Protein AF-A0A4Q9Y1X8-F1 (afdb_monomer_lite)

InterPro domains:
  IPR001387 Cro/C1-type, helix-turn-helix domain [PF13443] (1-34)
  IPR010982 Lambda repressor-like, DNA-binding domain superfamily [SSF47413] (1-32)

Radius of gyration: 12.86 Å; chains: 1; bounding box: 16×30×30 Å

Foldseek 3Di:
DDPPPDDDDDVVVLVVVCVVVVHDSVVVDDDDDDD

Sequence (35 aa):
MKTGKAKAIRFSTLEKICAVLDCQPGDIISYVADK

Organism: NCBI:txid60520

Structure (mmCIF, N/CA/C/O backbone):
data_AF-A0A4Q9Y1X8-F1
#
_entry.id   AF-A0A4Q9Y1X8-F1
#
loop_
_atom_site.group_PDB
_atom_site.id
_atom_site.type_symbol
_atom_site.label_atom_id
_atom_site.label_alt_id
_atom_site.label_comp_id
_atom_site.label_asym_id
_atom_site.label_entity_id
_atom_site.label_seq_id
_atom_site.pdbx_PDB_ins_code
_atom_site.Cartn_x
_atom_site.Cartn_y
_atom_site.Cartn_z
_atom_site.occupancy
_atom_site.B_iso_or_equiv
_atom_site.auth_seq_id
_atom_site.auth_comp_id
_atom_site.auth_asym_id
_atom_site.auth_atom_id
_atom_site.pdbx_PDB_model_num
ATOM 1 N N . MET A 1 1 ? 1.599 20.128 -19.323 1.00 47.91 1 MET A N 1
ATOM 2 C CA . MET A 1 1 ? 1.182 19.330 -18.149 1.00 47.91 1 MET A CA 1
ATOM 3 C C . MET A 1 1 ? 0.390 18.128 -18.636 1.00 47.91 1 MET A C 1
ATOM 5 O O . MET A 1 1 ? -0.758 18.286 -19.021 1.00 47.91 1 MET A O 1
ATOM 9 N N . LYS A 1 2 ? 1.018 16.951 -18.724 1.00 51.12 2 LYS A N 1
ATOM 10 C CA . LYS A 1 2 ? 0.332 15.718 -19.129 1.00 51.12 2 LYS A CA 1
ATOM 11 C C . LYS A 1 2 ? -0.057 14.989 -17.850 1.00 51.12 2 LYS A C 1
ATOM 13 O O . LYS A 1 2 ? 0.782 14.319 -17.259 1.00 51.12 2 LYS A O 1
ATOM 18 N N . THR A 1 3 ? -1.292 15.168 -17.391 1.00 57.69 3 THR A N 1
ATOM 19 C CA . THR A 1 3 ? -1.894 14.370 -16.315 1.00 57.69 3 THR A CA 1
ATOM 20 C C . THR A 1 3 ? -2.115 12.944 -16.825 1.00 57.69 3 THR A C 1
ATOM 22 O O . THR A 1 3 ? -3.236 12.497 -17.063 1.00 57.69 3 THR A O 1
ATOM 25 N N . GLY A 1 4 ? -1.013 12.220 -17.050 1.00 56.78 4 GLY A N 1
ATOM 26 C CA . GLY A 1 4 ? -1.044 10.768 -17.142 1.00 56.78 4 GLY A CA 1
ATOM 27 C C . GLY A 1 4 ? -1.732 10.266 -15.879 1.00 56.78 4 GLY A C 1
ATOM 28 O O . GLY A 1 4 ? -1.426 10.749 -14.792 1.00 56.78 4 GLY A O 1
ATOM 29 N N . LYS A 1 5 ? -2.739 9.410 -16.045 1.00 63.19 5 LYS A N 1
ATOM 30 C CA . LYS A 1 5 ? -3.721 8.991 -15.035 1.00 63.19 5 LYS A CA 1
ATOM 31 C C . LYS A 1 5 ? -3.060 8.221 -13.879 1.00 63.19 5 LYS A C 1
ATOM 33 O O . LYS A 1 5 ? -3.273 7.021 -13.733 1.00 63.19 5 LYS A O 1
ATOM 38 N N . ALA A 1 6 ? -2.246 8.892 -13.072 1.00 68.44 6 ALA A N 1
ATOM 39 C CA . ALA A 1 6 ? -1.633 8.326 -11.887 1.00 68.44 6 ALA A CA 1
ATOM 40 C C . ALA A 1 6 ? -2.743 8.098 -10.858 1.00 68.44 6 ALA A C 1
ATOM 42 O O . ALA A 1 6 ? -3.273 9.039 -10.265 1.00 68.44 6 ALA A O 1
ATOM 43 N N . LYS A 1 7 ? -3.147 6.838 -10.694 1.00 76.25 7 LYS A N 1
ATOM 44 C CA . LYS A 1 7 ? -4.054 6.436 -9.622 1.00 76.25 7 LYS A CA 1
ATOM 45 C C . LYS A 1 7 ? -3.221 6.307 -8.352 1.00 76.25 7 LYS A C 1
ATOM 47 O O . LYS A 1 7 ? -2.392 5.410 -8.254 1.00 76.25 7 LYS A O 1
ATOM 52 N N . ALA A 1 8 ? -3.431 7.211 -7.403 1.00 81.56 8 ALA A N 1
ATOM 53 C CA . ALA A 1 8 ? -2.853 7.107 -6.070 1.00 81.56 8 ALA A CA 1
ATOM 54 C C . ALA A 1 8 ? -3.875 6.474 -5.119 1.00 81.56 8 ALA A C 1
ATOM 56 O O . ALA A 1 8 ? -5.037 6.881 -5.089 1.00 81.56 8 ALA A O 1
ATOM 57 N N . ILE A 1 9 ? -3.435 5.496 -4.330 1.00 87.50 9 ILE A N 1
ATOM 58 C CA . ILE A 1 9 ? -4.192 4.944 -3.205 1.00 87.50 9 ILE A CA 1
ATOM 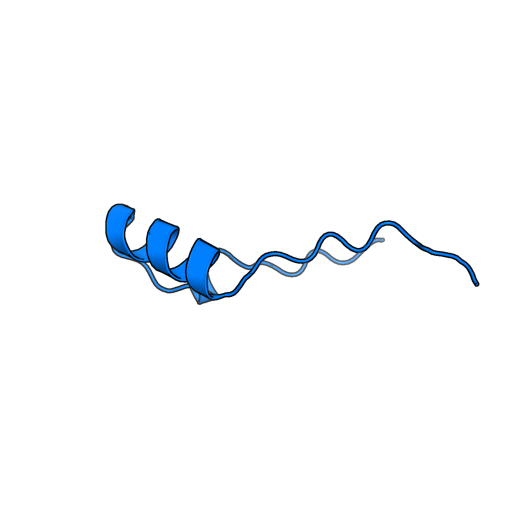59 C C . ILE A 1 9 ? -3.570 5.446 -1.901 1.00 87.50 9 ILE A C 1
ATOM 61 O O . ILE A 1 9 ? -2.351 5.581 -1.798 1.00 87.50 9 ILE A O 1
ATOM 65 N N . ARG A 1 10 ? -4.400 5.759 -0.900 1.00 90.88 10 ARG A N 1
ATOM 66 C CA . ARG A 1 10 ? -3.895 6.113 0.432 1.00 90.88 10 ARG A CA 1
ATOM 67 C C . ARG A 1 10 ? -3.341 4.868 1.107 1.00 90.88 10 ARG A C 1
ATOM 69 O O . ARG A 1 10 ? -3.997 3.829 1.099 1.00 90.88 10 ARG A O 1
ATOM 76 N N . PHE A 1 11 ? -2.200 5.008 1.773 1.00 89.94 11 PHE A N 1
ATOM 77 C CA . PHE A 1 11 ? -1.618 3.917 2.554 1.00 89.94 11 PHE A CA 1
ATOM 78 C C . PHE A 1 11 ? -2.607 3.376 3.600 1.00 89.94 11 PHE A C 1
ATOM 80 O O . PHE A 1 11 ? -2.816 2.175 3.676 1.00 89.94 11 PHE A O 1
ATOM 87 N N . SER A 1 12 ? -3.361 4.259 4.262 1.00 93.00 12 SER A N 1
ATOM 88 C CA . SER A 1 12 ? -4.402 3.869 5.224 1.00 93.00 12 SER A CA 1
ATOM 89 C C . SER A 1 12 ? -5.557 3.058 4.635 1.00 93.00 12 SER A C 1
ATOM 91 O O . SER A 1 12 ? -6.237 2.331 5.356 1.00 93.00 12 SER A O 1
ATOM 93 N N . THR A 1 13 ? -5.814 3.165 3.330 1.00 93.31 13 THR A N 1
ATOM 94 C CA . THR A 1 13 ? -6.766 2.279 2.650 1.00 93.31 13 THR A CA 1
ATOM 95 C C . THR A 1 13 ? -6.166 0.890 2.481 1.00 93.31 13 THR A C 1
ATOM 97 O O . THR A 1 13 ? -6.861 -0.094 2.711 1.00 93.31 13 THR A O 1
ATOM 100 N N . LEU A 1 14 ? -4.883 0.809 2.130 1.00 93.50 14 LEU A N 1
ATOM 101 C CA . LEU A 1 14 ? -4.166 -0.453 1.994 1.00 93.50 14 LEU A CA 1
ATOM 102 C C . LEU A 1 14 ? -4.050 -1.186 3.338 1.00 93.50 14 LEU A C 1
ATOM 104 O O . LEU A 1 14 ? -4.332 -2.376 3.402 1.00 93.50 14 LEU A O 1
ATOM 108 N N . GLU A 1 15 ? -3.767 -0.465 4.425 1.00 93.75 15 GLU A N 1
ATOM 109 C CA . GLU A 1 15 ? -3.726 -1.022 5.787 1.00 93.75 15 GLU A CA 1
ATOM 110 C C . GLU A 1 15 ? -5.057 -1.660 6.205 1.00 93.75 15 GLU A C 1
ATOM 112 O O . GLU A 1 15 ? -5.080 -2.726 6.815 1.00 93.75 15 GLU A O 1
ATOM 117 N N . LYS A 1 16 ? -6.188 -1.045 5.839 1.00 95.19 16 LYS A N 1
ATOM 118 C CA . LYS A 1 16 ? -7.515 -1.613 6.120 1.00 95.19 16 LYS A CA 1
ATOM 119 C C . LYS A 1 16 ? -7.772 -2.905 5.354 1.00 95.19 16 LYS A C 1
ATOM 121 O O . LYS A 1 16 ? -8.445 -3.784 5.875 1.00 95.19 16 LYS A O 1
ATOM 1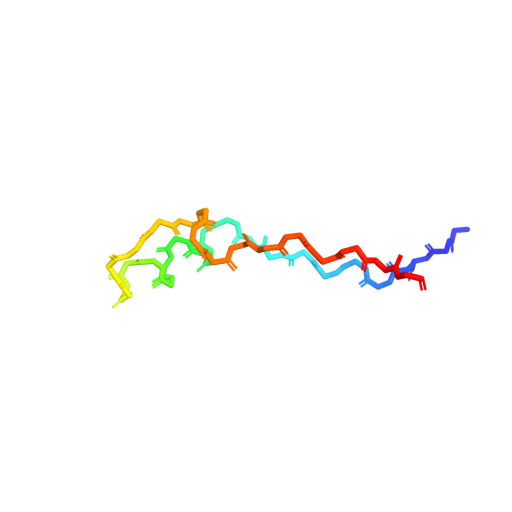26 N N . ILE A 1 17 ? -7.259 -3.007 4.131 1.00 94.19 17 ILE A N 1
ATOM 127 C CA . ILE A 1 17 ? -7.345 -4.231 3.330 1.00 94.19 17 ILE A CA 1
ATOM 128 C C . ILE A 1 17 ? -6.512 -5.324 4.013 1.00 94.19 17 ILE A C 1
ATOM 130 O O . ILE A 1 17 ? -7.024 -6.407 4.284 1.00 94.19 17 ILE A O 1
ATOM 134 N N . CYS A 1 18 ? -5.277 -5.001 4.397 1.00 94.69 18 CYS A N 1
ATOM 135 C CA . CYS A 1 18 ? -4.384 -5.888 5.141 1.00 94.69 18 CYS A CA 1
ATOM 136 C C . CYS A 1 18 ? -4.981 -6.406 6.452 1.00 94.69 18 CYS A C 1
ATOM 138 O O . CYS A 1 18 ? -4.854 -7.588 6.746 1.00 94.69 18 CYS A O 1
ATOM 140 N N . ALA A 1 19 ? -5.696 -5.559 7.196 1.00 95.12 19 ALA A N 1
ATOM 141 C CA . ALA A 1 19 ? -6.356 -5.959 8.438 1.00 95.12 19 ALA A CA 1
ATOM 142 C C . ALA A 1 19 ? -7.444 -7.033 8.241 1.00 95.12 19 ALA A C 1
ATOM 144 O O . ALA A 1 19 ? -7.750 -7.765 9.176 1.00 95.12 19 ALA A O 1
ATOM 145 N N . VAL A 1 20 ? -8.044 -7.124 7.048 1.00 96.12 20 VAL A N 1
ATOM 146 C CA .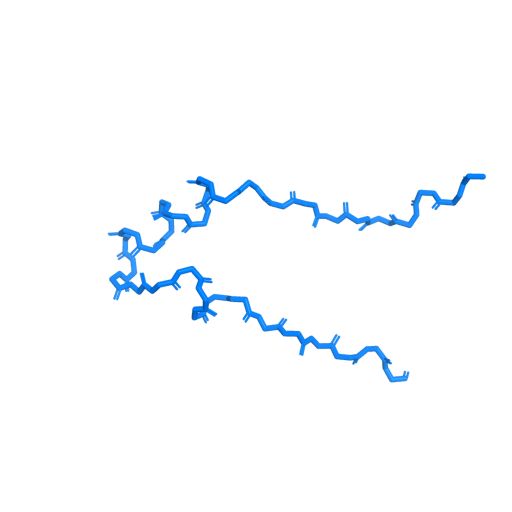 VAL A 1 20 ? -9.073 -8.130 6.723 1.00 96.12 20 VAL A CA 1
ATOM 147 C C . VAL A 1 20 ? -8.458 -9.389 6.111 1.00 96.12 20 VAL A C 1
ATOM 149 O O . VAL A 1 20 ? -8.980 -10.483 6.298 1.00 96.12 20 VAL A O 1
ATOM 152 N N . LEU A 1 21 ? -7.367 -9.228 5.364 1.00 95.12 21 LEU A N 1
ATOM 153 C CA . LEU A 1 21 ? -6.689 -10.304 4.638 1.00 95.12 21 LEU A CA 1
ATOM 154 C C . LEU A 1 21 ? -5.538 -10.952 5.421 1.00 95.12 21 LEU A C 1
ATOM 156 O O . LEU A 1 21 ? -4.928 -11.878 4.898 1.00 95.12 21 LEU A O 1
ATOM 160 N N . ASP A 1 22 ? -5.257 -10.476 6.637 1.00 94.75 22 ASP A N 1
ATOM 161 C CA . ASP A 1 22 ? -4.148 -10.925 7.491 1.00 94.75 22 ASP A CA 1
ATOM 162 C C . ASP A 1 22 ? -2.797 -10.921 6.745 1.00 94.75 22 ASP A C 1
ATOM 164 O O . ASP A 1 22 ? -2.037 -11.885 6.745 1.00 94.75 22 ASP A O 1
ATOM 168 N N . CYS A 1 23 ? -2.516 -9.823 6.036 1.00 94.12 23 CYS A N 1
ATOM 169 C CA . CYS A 1 23 ? -1.312 -9.662 5.214 1.00 94.12 23 CYS A CA 1
ATOM 170 C C . CYS A 1 23 ? -0.627 -8.311 5.449 1.00 94.12 23 CYS A C 1
ATOM 172 O O . CYS A 1 23 ? -1.130 -7.472 6.200 1.00 94.12 23 CYS A O 1
ATOM 174 N N . GLN A 1 24 ? 0.517 -8.067 4.801 1.00 92.44 24 GLN A N 1
ATOM 175 C CA . GLN A 1 24 ? 1.189 -6.769 4.846 1.00 92.44 24 GLN A CA 1
ATOM 176 C C . GLN A 1 24 ? 0.902 -5.943 3.581 1.00 92.44 24 GLN A C 1
ATOM 178 O O . GLN A 1 24 ? 0.654 -6.493 2.510 1.00 92.44 24 GLN A O 1
ATOM 183 N N . PRO A 1 25 ? 0.963 -4.598 3.648 1.00 91.19 25 PRO A N 1
ATOM 184 C CA . PRO A 1 25 ? 0.713 -3.744 2.482 1.00 91.19 25 PRO A CA 1
ATOM 185 C C . PRO A 1 25 ? 1.686 -4.016 1.329 1.00 91.19 25 PRO A C 1
ATOM 187 O O . PRO A 1 25 ? 1.334 -3.831 0.165 1.00 91.19 25 PRO A O 1
ATOM 190 N N . GLY A 1 26 ? 2.894 -4.493 1.646 1.00 91.31 26 GLY A N 1
ATOM 191 C CA . GLY A 1 26 ? 3.874 -4.938 0.658 1.00 91.31 26 GLY A CA 1
ATOM 192 C C . GLY A 1 26 ? 3.409 -6.139 -0.168 1.00 91.31 26 GLY A C 1
ATOM 193 O O . GLY A 1 26 ? 3.716 -6.180 -1.353 1.00 91.31 26 GLY A O 1
ATOM 194 N N . ASP A 1 27 ? 2.617 -7.055 0.405 1.00 92.19 27 ASP A N 1
ATOM 195 C CA . ASP A 1 27 ? 2.104 -8.238 -0.306 1.00 92.19 27 ASP A CA 1
ATOM 196 C C . ASP A 1 27 ? 1.104 -7.875 -1.414 1.00 92.19 27 ASP A C 1
ATOM 198 O O . ASP A 1 27 ? 0.922 -8.622 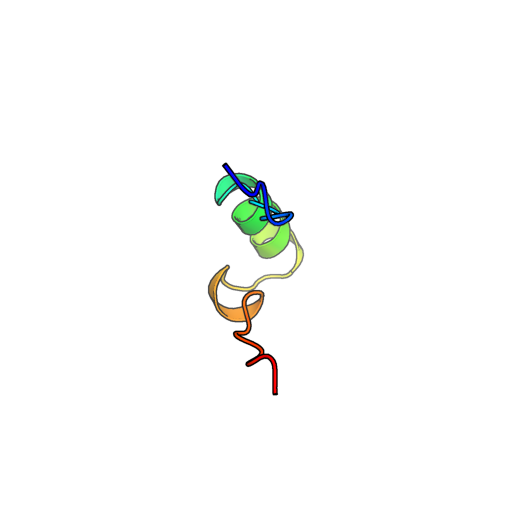-2.373 1.00 92.19 27 ASP A O 1
ATOM 202 N N . ILE A 1 28 ? 0.438 -6.722 -1.300 1.00 90.38 28 ILE A N 1
ATOM 203 C CA . ILE A 1 28 ? -0.608 -6.293 -2.238 1.00 90.38 28 ILE A CA 1
ATOM 204 C C . ILE A 1 28 ? -0.015 -5.530 -3.435 1.00 90.38 28 ILE A C 1
ATOM 206 O O . ILE A 1 28 ? -0.612 -5.487 -4.514 1.00 90.38 28 ILE A O 1
ATOM 210 N N . ILE A 1 29 ? 1.146 -4.897 -3.263 1.00 90.75 29 ILE A N 1
ATOM 211 C CA . ILE A 1 29 ? 1.753 -4.048 -4.291 1.00 90.75 29 ILE A CA 1
ATOM 212 C C . ILE A 1 29 ? 2.721 -4.883 -5.127 1.00 90.75 29 ILE A C 1
ATOM 214 O O . ILE A 1 29 ? 3.706 -5.410 -4.624 1.00 90.75 29 ILE A O 1
ATOM 218 N N . SER A 1 30 ? 2.494 -4.917 -6.439 1.00 90.12 30 SER A N 1
ATOM 219 C CA . SER A 1 30 ? 3.437 -5.491 -7.396 1.00 90.12 30 SER A CA 1
ATOM 220 C C . SER A 1 30 ? 3.761 -4.479 -8.488 1.00 90.12 30 SER A C 1
ATOM 222 O O . SER A 1 30 ? 2.870 -3.813 -9.022 1.00 90.12 30 SER A O 1
ATOM 224 N N . TYR A 1 31 ? 5.046 -4.340 -8.807 1.00 89.06 31 TYR A N 1
ATOM 225 C CA . TYR A 1 31 ? 5.488 -3.520 -9.927 1.00 89.06 31 TYR A CA 1
ATOM 226 C C . TYR A 1 31 ? 5.377 -4.325 -11.222 1.00 89.06 31 TYR A C 1
ATOM 228 O O . TYR A 1 31 ? 6.051 -5.339 -11.393 1.00 89.06 31 TYR A O 1
ATOM 236 N N . VAL A 1 32 ? 4.548 -3.844 -12.146 1.00 88.12 32 VAL A N 1
ATOM 237 C CA . VAL A 1 32 ? 4.446 -4.383 -13.504 1.00 88.12 32 VAL A CA 1
ATOM 238 C C . VAL A 1 32 ? 5.114 -3.392 -14.449 1.00 88.12 32 VAL A C 1
ATOM 240 O O . VAL A 1 32 ? 4.653 -2.259 -14.586 1.00 88.12 32 VAL A O 1
ATOM 243 N N . ALA A 1 33 ? 6.215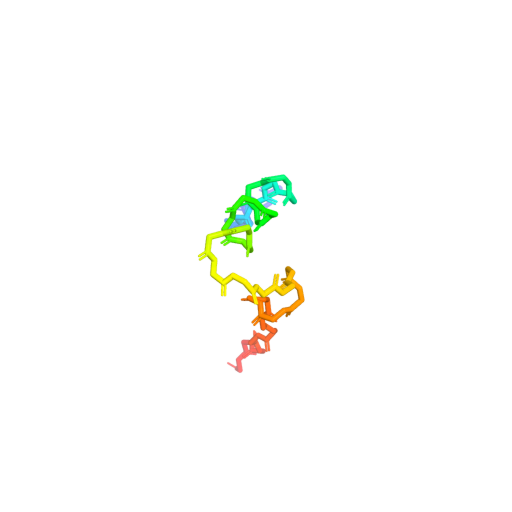 -3.809 -15.073 1.00 89.69 33 ALA A N 1
ATOM 244 C CA . ALA A 1 33 ? 6.869 -3.019 -16.107 1.00 89.69 33 ALA A CA 1
ATOM 245 C C . ALA A 1 33 ? 5.981 -2.965 -17.363 1.00 89.69 33 ALA A C 1
ATOM 247 O O . ALA A 1 33 ? 5.509 -3.999 -17.836 1.00 89.69 33 ALA A O 1
ATOM 248 N N . ASP A 1 34 ? 5.768 -1.762 -17.893 1.00 80.56 34 ASP A N 1
ATOM 249 C CA . ASP A 1 34 ? 5.161 -1.545 -19.209 1.00 80.56 34 ASP A CA 1
ATOM 250 C C . ASP A 1 34 ? 6.221 -1.890 -20.268 1.00 80.56 34 ASP A C 1
ATOM 252 O O . ASP A 1 34 ? 7.329 -1.352 -20.220 1.00 80.56 34 ASP A O 1
ATOM 256 N N . LYS A 1 35 ? 5.933 -2.870 -21.129 1.00 67.81 35 LYS A N 1
ATOM 257 C CA . LYS A 1 35 ? 6.884 -3.419 -22.107 1.00 67.81 35 LYS A CA 1
ATOM 258 C C . LYS A 1 35 ? 6.820 -2.684 -23.438 1.00 67.81 35 LYS A C 1
ATOM 260 O O . LYS A 1 35 ? 5.689 -2.436 -2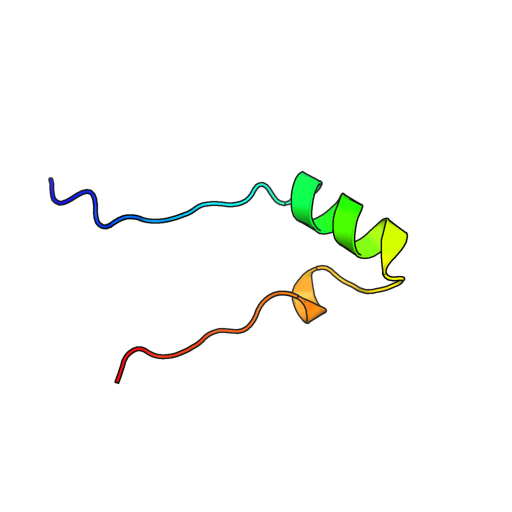3.906 1.00 67.81 35 LYS A O 1
#

Secondary structure (DSSP, 8-state):
----------HHHHHHHHHHHT--HHHH-------

pLDDT: mean 84.51, std 13.8, range [47.91, 96.12]